Protein AF-N9LXB3-F1 (afdb_monomer_lite)

Sequence (113 aa):
MPLLVMTLVINNVSKHVPWIIRPVAEKITDGVKAGFVRPRMKEHMLYLEQYLGEHDYFAGAFSFADIQMAFPLIAIQKRLDGKYPNIQAFVQRVQQRSAFQRAEQKSLHSQCA

Foldseek 3Di:
DCVVVVVVVVVVVVVPDDPVCVVVVVVVVVVCCVVPVVVVVVVVLVVVLVVLVVALDPVNDDDVRLVVPLVVLVVVVVVPVPPRVSSVVSNVVQCPDPVNVVVVVVVVVVVVD

pLDDT: mean 75.85, std 15.73, range [44.69, 94.5]

Radius of gyration: 19.31 Å; chains: 1; bounding box: 52×38×41 Å

Structure (mmCIF, N/CA/C/O backbone):
data_AF-N9LXB3-F1
#
_entry.id   AF-N9LXB3-F1
#
loop_
_atom_site.group_PDB
_atom_site.id
_atom_site.type_symbol
_atom_site.label_atom_id
_atom_site.label_alt_id
_atom_site.label_comp_id
_atom_site.label_asym_id
_atom_site.label_entity_id
_atom_site.label_seq_id
_atom_site.pdbx_PDB_ins_code
_atom_site.Cartn_x
_atom_site.Cartn_y
_atom_site.Cartn_z
_atom_site.occupancy
_atom_site.B_iso_or_equiv
_atom_site.auth_seq_id
_atom_site.auth_comp_id
_atom_site.auth_asym_id
_atom_site.auth_atom_id
_atom_site.pdbx_PDB_model_num
ATOM 1 N N . MET A 1 1 ? 18.280 -24.097 -6.467 1.00 67.88 1 MET A N 1
ATOM 2 C CA . MET A 1 1 ? 19.075 -23.567 -5.338 1.00 67.88 1 MET A CA 1
ATOM 3 C C . MET A 1 1 ? 20.582 -23.704 -5.608 1.00 67.88 1 MET A C 1
ATOM 5 O O . MET A 1 1 ? 21.195 -24.635 -5.111 1.00 67.88 1 MET A O 1
ATOM 9 N N . PRO A 1 2 ? 21.163 -22.810 -6.432 1.00 62.56 2 PRO A N 1
ATOM 10 C CA . PRO A 1 2 ? 22.525 -22.294 -6.196 1.00 62.56 2 PRO A CA 1
ATOM 11 C C . PRO A 1 2 ? 22.616 -20.751 -6.257 1.00 62.56 2 PRO A C 1
ATOM 13 O O . PRO A 1 2 ? 23.699 -20.182 -6.195 1.00 62.56 2 PRO A O 1
ATOM 16 N N . LEU A 1 3 ? 21.482 -20.046 -6.365 1.00 55.03 3 LEU A N 1
ATOM 17 C CA . LEU A 1 3 ? 21.458 -18.588 -6.556 1.00 55.03 3 LEU A CA 1
ATOM 18 C C . LEU A 1 3 ? 21.827 -17.805 -5.289 1.00 55.03 3 LEU A C 1
ATOM 20 O O . LEU A 1 3 ? 22.531 -16.806 -5.373 1.00 55.03 3 LEU A O 1
ATOM 24 N N . LEU A 1 4 ? 21.413 -18.286 -4.114 1.00 66.81 4 LEU A N 1
ATOM 25 C CA . LEU A 1 4 ? 21.634 -17.589 -2.840 1.00 66.81 4 LEU A CA 1
ATOM 26 C C . LEU A 1 4 ? 23.120 -17.522 -2.445 1.00 66.81 4 LEU A C 1
ATOM 28 O O . LEU A 1 4 ? 23.558 -16.522 -1.881 1.00 66.81 4 LEU A O 1
ATOM 32 N N . VAL A 1 5 ? 23.910 -18.543 -2.797 1.00 64.62 5 VAL A N 1
ATOM 33 C CA . VAL A 1 5 ? 25.364 -18.558 -2.555 1.00 64.62 5 VAL A CA 1
ATOM 34 C C . VAL A 1 5 ? 26.077 -17.583 -3.498 1.00 64.62 5 VAL A C 1
ATOM 36 O O . VAL A 1 5 ? 26.949 -16.836 -3.059 1.00 64.62 5 VAL A O 1
ATOM 39 N N . MET A 1 6 ? 25.647 -17.503 -4.764 1.00 64.25 6 MET A N 1
ATOM 40 C CA . MET A 1 6 ? 26.183 -16.543 -5.737 1.00 64.25 6 MET A CA 1
ATOM 41 C C . MET A 1 6 ? 25.965 -15.094 -5.276 1.00 64.25 6 MET A C 1
ATOM 43 O O . MET A 1 6 ? 26.882 -14.276 -5.327 1.00 64.25 6 MET A O 1
ATOM 47 N N . THR A 1 7 ? 24.769 -14.776 -4.767 1.00 64.00 7 THR A N 1
ATOM 48 C CA . THR A 1 7 ? 24.446 -13.426 -4.280 1.00 64.00 7 THR A CA 1
ATOM 49 C C . THR A 1 7 ? 25.276 -13.038 -3.054 1.00 64.00 7 THR A C 1
ATOM 51 O O . THR A 1 7 ? 25.684 -11.884 -2.928 1.00 64.00 7 THR A O 1
ATOM 54 N N . LEU A 1 8 ? 25.575 -13.990 -2.166 1.00 71.25 8 LEU A N 1
ATOM 55 C CA . LEU A 1 8 ? 26.371 -13.735 -0.964 1.00 71.25 8 LEU A CA 1
ATOM 56 C C . LEU A 1 8 ? 27.843 -13.445 -1.304 1.00 71.25 8 LEU A C 1
ATOM 58 O O . LEU A 1 8 ? 28.426 -12.514 -0.747 1.00 71.25 8 LEU A O 1
ATOM 62 N N . VAL A 1 9 ? 28.414 -14.160 -2.281 1.00 68.38 9 VAL A N 1
ATOM 63 C CA . VAL A 1 9 ? 29.775 -13.901 -2.786 1.00 68.38 9 VAL A CA 1
ATOM 64 C C . VAL A 1 9 ? 29.863 -12.531 -3.472 1.00 68.38 9 VAL A C 1
ATOM 66 O O . VAL A 1 9 ? 30.785 -11.766 -3.194 1.00 68.38 9 VAL A O 1
ATOM 69 N N . ILE A 1 10 ? 28.874 -12.171 -4.298 1.00 65.25 10 ILE A N 1
ATOM 70 C CA . ILE A 1 10 ? 28.836 -10.879 -5.009 1.00 65.25 10 ILE A CA 1
ATOM 71 C C . ILE A 1 10 ? 28.722 -9.700 -4.027 1.00 65.25 10 ILE A C 1
ATOM 73 O O . ILE A 1 10 ? 29.439 -8.707 -4.163 1.00 65.25 10 ILE A O 1
ATOM 77 N N . ASN A 1 11 ? 27.899 -9.829 -2.983 1.00 63.84 11 ASN A N 1
ATOM 78 C CA . ASN A 1 11 ? 27.736 -8.784 -1.968 1.00 63.84 11 ASN A CA 1
ATOM 79 C C . ASN A 1 11 ? 28.989 -8.570 -1.100 1.00 63.84 11 ASN A C 1
ATOM 81 O O . ASN A 1 11 ? 29.187 -7.473 -0.574 1.00 63.84 11 ASN A O 1
ATOM 85 N N . ASN A 1 12 ? 29.849 -9.584 -0.950 1.00 64.62 12 ASN A N 1
ATOM 86 C CA . ASN A 1 12 ? 31.101 -9.452 -0.202 1.00 64.62 12 ASN A CA 1
ATOM 87 C C . ASN A 1 12 ? 32.205 -8.752 -1.021 1.00 64.62 12 ASN A C 1
ATOM 89 O O . ASN A 1 12 ? 33.039 -8.038 -0.463 1.00 64.62 12 ASN A O 1
ATOM 93 N N . VAL A 1 13 ? 32.166 -8.878 -2.351 1.00 56.44 13 VAL A N 1
ATOM 94 C CA . VAL A 1 13 ? 33.077 -8.177 -3.273 1.00 56.44 13 VAL A CA 1
ATOM 95 C C . VAL A 1 13 ? 32.741 -6.680 -3.366 1.00 56.44 13 VAL A C 1
ATOM 97 O O . VAL A 1 13 ? 33.645 -5.845 -3.374 1.00 56.44 13 VAL A O 1
ATOM 100 N N . SER A 1 14 ? 31.458 -6.300 -3.327 1.00 53.12 14 SER A N 1
ATOM 101 C CA . SER A 1 14 ? 31.027 -4.890 -3.377 1.00 53.12 14 SER A CA 1
ATOM 102 C C . SER A 1 14 ? 31.389 -4.048 -2.144 1.00 53.12 14 SER A C 1
ATOM 104 O O . SER A 1 14 ? 31.221 -2.832 -2.171 1.00 53.12 14 SER A O 1
ATOM 106 N N . LYS A 1 15 ? 31.919 -4.642 -1.070 1.00 55.31 15 LYS A N 1
ATOM 107 C CA . LYS A 1 15 ? 32.489 -3.874 0.051 1.00 55.31 15 LYS A CA 1
ATOM 108 C C . LYS A 1 15 ? 33.897 -3.329 -0.238 1.00 55.31 15 LYS A C 1
ATOM 110 O O . LYS A 1 15 ? 34.368 -2.489 0.519 1.00 55.31 15 LYS A O 1
ATOM 115 N N . HIS A 1 16 ? 34.537 -3.757 -1.332 1.00 54.22 16 HIS A N 1
ATOM 116 C CA . HIS A 1 16 ? 35.906 -3.373 -1.709 1.00 54.22 16 HIS A CA 1
ATOM 117 C C . HIS A 1 16 ? 35.993 -2.512 -2.981 1.00 54.22 16 HIS A C 1
ATOM 119 O O . HIS A 1 16 ? 37.082 -2.318 -3.518 1.00 54.22 16 HIS A O 1
ATOM 125 N N . VAL A 1 17 ? 34.874 -1.988 -3.495 1.00 51.47 17 VAL A N 1
ATOM 126 C CA . VAL A 1 17 ? 34.903 -1.174 -4.719 1.00 51.47 17 VAL A CA 1
ATOM 127 C C . VAL A 1 17 ? 35.278 0.295 -4.434 1.00 51.47 17 VAL A C 1
ATOM 129 O O . VAL A 1 17 ? 34.627 0.935 -3.605 1.00 51.47 17 VAL A O 1
ATOM 132 N N . PRO A 1 18 ? 36.304 0.856 -5.111 1.00 59.09 18 PRO A N 1
ATOM 133 C CA . PRO A 1 18 ? 36.767 2.231 -4.897 1.00 59.09 18 PRO A CA 1
ATOM 134 C C . PRO A 1 18 ? 35.703 3.285 -5.243 1.00 59.09 18 PRO A C 1
ATOM 136 O O . PRO A 1 18 ? 34.884 3.070 -6.137 1.00 59.09 18 PRO A O 1
ATOM 139 N N . TRP A 1 19 ? 35.775 4.471 -4.614 1.00 61.03 19 TRP A N 1
ATOM 140 C CA . TRP A 1 19 ? 34.921 5.652 -4.887 1.00 61.03 19 TRP A CA 1
ATOM 141 C C . TRP A 1 19 ? 34.675 5.866 -6.391 1.00 61.03 19 TRP A C 1
ATOM 143 O O . TRP A 1 19 ? 33.545 6.118 -6.799 1.00 61.03 19 TRP A O 1
ATOM 153 N N . ILE A 1 20 ? 35.694 5.684 -7.227 1.00 63.56 20 ILE A N 1
ATOM 154 C CA . ILE A 1 20 ? 35.699 6.003 -8.663 1.00 63.56 20 ILE A CA 1
ATOM 155 C C . ILE A 1 20 ? 34.546 5.350 -9.460 1.00 63.56 20 ILE A C 1
ATOM 157 O O . ILE A 1 20 ? 34.038 5.965 -10.394 1.00 63.56 20 ILE A O 1
ATOM 161 N N . ILE A 1 21 ? 34.074 4.152 -9.087 1.00 62.38 21 ILE A N 1
ATOM 162 C CA . ILE A 1 21 ? 32.992 3.434 -9.804 1.00 62.38 21 ILE A CA 1
ATOM 163 C C . ILE A 1 21 ? 31.597 3.594 -9.182 1.00 62.38 21 ILE A C 1
ATOM 165 O O . ILE A 1 21 ? 30.601 3.168 -9.773 1.00 62.38 21 ILE A O 1
ATOM 169 N N . ARG A 1 22 ? 31.497 4.277 -8.036 1.00 56.69 22 ARG A N 1
ATOM 170 C CA . ARG A 1 22 ? 30.234 4.633 -7.369 1.00 56.69 22 ARG A CA 1
ATOM 171 C C . ARG A 1 22 ? 29.215 5.335 -8.291 1.00 56.69 22 ARG A C 1
ATOM 173 O O . ARG A 1 22 ? 28.076 4.872 -8.318 1.00 56.69 22 ARG A O 1
ATOM 180 N N . PRO A 1 23 ? 29.579 6.33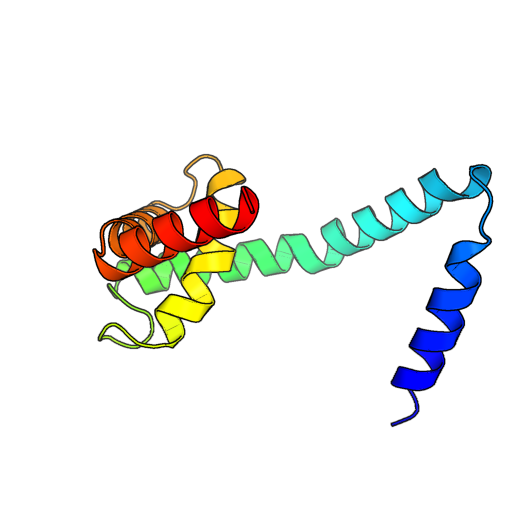6 -9.126 1.00 60.19 23 PRO A N 1
ATOM 181 C CA . PRO A 1 23 ? 28.604 7.007 -9.996 1.00 60.19 23 PRO A CA 1
ATOM 182 C C . PRO A 1 23 ? 28.088 6.116 -11.142 1.00 60.19 23 PRO A C 1
ATOM 184 O O . PRO A 1 23 ? 26.987 6.324 -11.652 1.00 60.19 23 PRO A O 1
ATOM 187 N N . VAL A 1 24 ? 28.855 5.098 -11.552 1.00 59.47 24 VAL A N 1
ATOM 188 C CA . VAL A 1 24 ? 28.428 4.125 -12.573 1.00 59.47 24 VAL A CA 1
ATOM 189 C C . VAL A 1 24 ? 27.449 3.117 -11.969 1.00 59.47 24 VAL A C 1
ATOM 191 O O . VAL A 1 24 ? 26.416 2.827 -12.571 1.00 59.47 24 VAL A O 1
ATOM 194 N N . ALA A 1 25 ? 27.722 2.640 -10.751 1.00 56.62 25 ALA A N 1
ATOM 195 C CA . ALA A 1 25 ? 26.807 1.779 -10.006 1.00 56.62 25 ALA A CA 1
ATOM 196 C C . ALA A 1 25 ? 25.472 2.485 -9.696 1.00 56.62 25 ALA A C 1
ATOM 198 O O . ALA A 1 25 ? 24.408 1.881 -9.843 1.00 56.62 25 ALA A O 1
ATOM 199 N N . GLU A 1 26 ? 25.507 3.774 -9.344 1.00 57.66 26 GLU A N 1
ATOM 200 C CA . GLU A 1 26 ? 24.308 4.604 -9.162 1.00 57.66 26 GLU A CA 1
ATOM 201 C C . GLU A 1 26 ? 23.508 4.737 -10.466 1.00 57.66 26 GLU A C 1
ATOM 203 O O . GLU A 1 26 ? 22.312 4.450 -10.470 1.00 57.66 26 GLU A O 1
ATOM 208 N N . LYS A 1 27 ? 24.162 5.023 -11.603 1.00 57.72 27 LYS A N 1
ATOM 209 C CA . LYS A 1 27 ? 23.502 5.079 -12.922 1.00 57.72 27 LYS A CA 1
ATOM 210 C C . LYS A 1 27 ? 22.862 3.759 -13.352 1.00 57.72 27 LYS A C 1
ATOM 212 O O . LYS A 1 27 ? 21.769 3.775 -13.913 1.00 57.72 27 LYS A O 1
ATOM 217 N N . ILE A 1 28 ? 23.507 2.619 -13.101 1.00 58.41 28 ILE A N 1
ATOM 218 C CA . ILE A 1 28 ? 22.935 1.296 -13.408 1.00 58.41 28 ILE A CA 1
ATOM 219 C C . ILE A 1 28 ? 21.728 1.022 -12.502 1.00 58.41 28 ILE A C 1
ATOM 221 O O . ILE A 1 28 ? 20.682 0.578 -12.973 1.00 58.41 28 ILE A O 1
ATOM 225 N N . THR A 1 29 ? 21.839 1.349 -11.214 1.00 53.34 29 THR A N 1
ATOM 226 C CA . THR A 1 29 ? 20.748 1.198 -10.242 1.00 53.34 29 THR A CA 1
ATOM 227 C C . THR A 1 29 ? 19.552 2.083 -10.605 1.00 53.34 29 THR A C 1
ATOM 229 O O . THR A 1 29 ? 18.403 1.643 -10.521 1.00 53.34 29 THR A O 1
ATOM 232 N N . ASP A 1 30 ? 19.801 3.307 -11.063 1.00 55.84 30 ASP A N 1
ATOM 233 C CA . ASP A 1 30 ? 18.766 4.223 -11.533 1.00 55.84 30 ASP A CA 1
ATOM 234 C C . ASP A 1 30 ? 18.180 3.796 -12.881 1.00 55.84 30 ASP A C 1
ATOM 236 O O . ASP A 1 30 ? 16.970 3.907 -13.069 1.00 55.84 30 ASP A O 1
ATOM 240 N N . GLY A 1 31 ? 18.982 3.209 -13.773 1.00 53.09 31 GLY A N 1
ATOM 241 C CA . GLY A 1 31 ? 18.526 2.602 -15.024 1.00 53.09 31 GLY A CA 1
ATOM 242 C C . GLY A 1 31 ? 17.606 1.398 -14.803 1.00 53.09 31 GLY A C 1
ATOM 243 O O . GLY A 1 31 ? 16.557 1.303 -15.435 1.00 53.09 31 GLY A O 1
ATOM 244 N N . VAL A 1 32 ? 17.920 0.520 -13.844 1.00 54.28 32 VAL A N 1
ATOM 245 C CA . VAL A 1 32 ? 17.054 -0.614 -13.467 1.00 54.28 32 VAL A CA 1
ATOM 246 C C . VAL A 1 32 ? 15.768 -0.127 -12.791 1.00 54.28 32 VAL A C 1
ATOM 248 O O . VAL A 1 32 ? 14.673 -0.590 -13.124 1.00 54.28 32 VAL A O 1
ATOM 251 N N . LYS A 1 33 ? 15.860 0.863 -11.891 1.00 47.84 33 LYS A N 1
ATOM 252 C CA . LYS A 1 33 ? 14.676 1.502 -11.293 1.00 47.84 33 LYS A CA 1
ATOM 253 C C . LYS A 1 33 ? 13.800 2.172 -12.357 1.00 47.84 33 LYS A C 1
ATOM 255 O O . LYS A 1 33 ? 12.580 2.049 -12.294 1.00 47.84 33 LYS A O 1
ATOM 260 N N . ALA A 1 34 ? 14.389 2.866 -13.328 1.00 50.59 34 ALA A N 1
ATOM 261 C CA . ALA A 1 34 ? 13.664 3.590 -14.368 1.00 50.59 34 ALA A CA 1
ATOM 262 C C . ALA A 1 34 ? 13.064 2.673 -15.444 1.00 50.59 34 ALA A C 1
ATOM 264 O O . ALA A 1 34 ? 11.939 2.918 -15.870 1.00 50.59 34 ALA A O 1
ATOM 265 N N . GLY A 1 35 ? 13.776 1.617 -15.842 1.00 47.12 35 GLY A N 1
ATOM 266 C CA . GLY A 1 35 ? 13.360 0.709 -16.912 1.00 47.12 35 GLY A CA 1
ATOM 267 C C . GLY A 1 35 ? 12.396 -0.395 -16.475 1.00 47.12 35 GLY A C 1
ATOM 268 O O . GLY A 1 35 ? 11.547 -0.797 -17.262 1.00 47.12 35 GLY A O 1
ATOM 269 N N . PHE A 1 36 ? 12.480 -0.868 -15.225 1.00 51.62 36 PHE A N 1
ATOM 270 C CA . PHE A 1 36 ? 11.680 -2.016 -14.767 1.00 51.62 36 PHE A CA 1
ATOM 271 C C . PHE A 1 36 ? 10.742 -1.700 -13.605 1.00 51.62 36 PHE A C 1
ATOM 273 O O . PHE A 1 36 ? 9.630 -2.222 -13.558 1.00 51.62 36 PHE A O 1
ATOM 280 N N . VAL A 1 37 ? 11.166 -0.851 -12.667 1.00 58.44 37 VAL A N 1
ATOM 281 C CA . VAL A 1 37 ? 10.404 -0.617 -11.430 1.00 58.44 37 VAL A CA 1
ATOM 282 C C . VAL A 1 37 ? 9.357 0.478 -11.625 1.00 58.44 37 VAL A C 1
ATOM 284 O O . VAL A 1 37 ? 8.203 0.290 -11.258 1.00 58.44 37 VAL A O 1
ATOM 287 N N . ARG A 1 38 ? 9.720 1.610 -12.238 1.00 61.00 38 ARG A N 1
ATOM 288 C CA . ARG A 1 38 ? 8.811 2.754 -12.434 1.00 61.00 38 ARG A CA 1
ATOM 289 C C . ARG A 1 38 ? 7.615 2.482 -13.365 1.00 61.00 38 ARG A C 1
ATOM 291 O O . ARG A 1 38 ? 6.523 2.910 -12.992 1.00 61.00 38 ARG A O 1
ATOM 298 N N . PRO A 1 39 ? 7.752 1.795 -14.520 1.00 62.91 39 PRO A N 1
ATOM 299 C CA . PRO A 1 39 ? 6.618 1.570 -15.422 1.00 62.91 39 PRO A CA 1
ATOM 300 C C . PRO A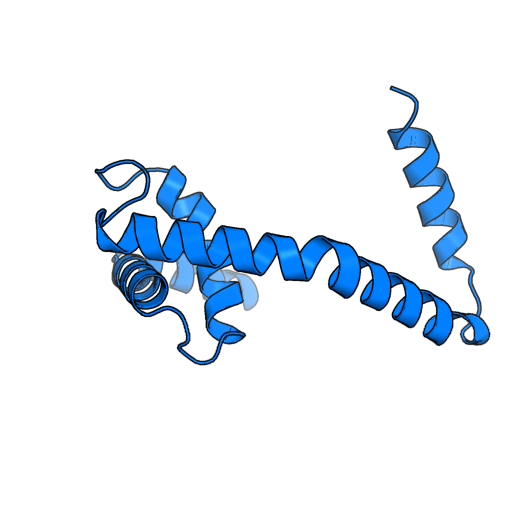 1 39 ? 5.579 0.642 -14.786 1.00 62.91 39 PRO A C 1
ATOM 302 O O . PRO A 1 39 ? 4.406 0.992 -14.700 1.00 62.91 39 PRO A O 1
ATOM 305 N N . ARG A 1 40 ? 6.042 -0.477 -14.212 1.00 68.12 40 ARG A N 1
ATOM 306 C CA . ARG A 1 40 ? 5.193 -1.446 -13.502 1.00 68.12 40 ARG A CA 1
ATOM 307 C C . ARG A 1 40 ? 4.549 -0.843 -12.259 1.00 68.12 40 ARG A C 1
ATOM 309 O O . ARG A 1 40 ? 3.391 -1.111 -11.970 1.00 68.12 40 ARG A O 1
ATOM 316 N N . MET A 1 41 ? 5.265 0.028 -11.545 1.00 75.38 41 MET A N 1
ATOM 317 C CA . MET A 1 41 ? 4.694 0.752 -10.410 1.00 75.38 41 MET A CA 1
ATOM 318 C C . MET A 1 41 ? 3.508 1.621 -10.833 1.00 75.38 41 MET A C 1
ATOM 320 O O . MET A 1 41 ? 2.506 1.642 -10.132 1.00 75.38 41 MET A O 1
ATOM 324 N N . LYS A 1 42 ? 3.587 2.317 -11.975 1.00 79.44 42 LYS A N 1
ATOM 325 C CA . LYS A 1 42 ? 2.474 3.144 -12.464 1.00 79.44 42 LYS A CA 1
ATOM 326 C C . LYS A 1 42 ? 1.238 2.299 -12.782 1.00 79.44 42 LYS A C 1
ATOM 328 O O . LYS A 1 42 ? 0.141 2.687 -12.398 1.00 79.44 42 LYS A O 1
ATOM 333 N N . GLU A 1 43 ? 1.418 1.153 -13.434 1.00 84.56 43 GLU A N 1
ATOM 334 C CA . GLU A 1 43 ? 0.327 0.211 -13.724 1.00 84.56 43 GLU A CA 1
ATOM 335 C C . GLU A 1 43 ? -0.309 -0.328 -12.439 1.00 84.56 43 GLU A C 1
ATOM 337 O O . GLU A 1 43 ? -1.527 -0.281 -12.287 1.00 84.56 43 GLU A O 1
ATOM 342 N N . HIS A 1 44 ? 0.508 -0.758 -11.472 1.00 86.88 44 HIS A N 1
ATOM 343 C CA . HIS A 1 44 ? 0.008 -1.225 -10.181 1.00 86.88 44 HIS A CA 1
ATOM 344 C C . HIS A 1 44 ? -0.711 -0.122 -9.399 1.00 86.88 44 HIS A C 1
ATOM 346 O O . HIS A 1 44 ? -1.755 -0.386 -8.816 1.00 86.88 44 HIS A O 1
ATOM 352 N N . MET A 1 45 ? -0.198 1.111 -9.397 1.00 86.88 45 MET A N 1
ATOM 353 C CA . MET A 1 45 ? -0.873 2.231 -8.735 1.00 86.88 45 MET A CA 1
ATOM 354 C C . MET A 1 45 ? -2.214 2.550 -9.394 1.00 86.88 45 MET A C 1
ATOM 356 O O . MET A 1 45 ? -3.184 2.774 -8.683 1.00 86.88 45 MET A O 1
ATOM 360 N N . LEU A 1 46 ? -2.296 2.518 -10.728 1.00 89.31 46 LEU A N 1
ATOM 361 C CA . LEU A 1 46 ? -3.557 2.733 -11.435 1.00 89.31 46 LEU A CA 1
ATOM 362 C C . LEU A 1 46 ? -4.578 1.633 -11.117 1.00 89.31 46 LEU A C 1
ATOM 364 O O . LEU A 1 46 ? -5.731 1.941 -10.838 1.00 89.31 46 LEU A O 1
ATOM 368 N N . TYR A 1 47 ? -4.145 0.371 -11.108 1.00 91.75 47 TYR A N 1
ATOM 369 C CA . TYR A 1 47 ? -5.002 -0.750 -10.727 1.00 91.75 47 TYR A CA 1
ATOM 370 C C . TYR A 1 47 ? -5.520 -0.606 -9.291 1.00 91.75 47 TYR A C 1
ATOM 372 O O . TYR A 1 47 ? -6.713 -0.754 -9.044 1.00 91.75 47 TYR A O 1
ATOM 380 N N . LEU A 1 48 ? -4.636 -0.286 -8.341 1.00 91.75 48 LEU A N 1
ATOM 381 C CA . LEU A 1 48 ? -5.019 -0.106 -6.940 1.00 91.75 48 LEU A CA 1
ATOM 382 C C . LEU A 1 48 ? -5.955 1.091 -6.758 1.00 91.75 48 LEU A C 1
ATOM 384 O O . LEU A 1 48 ? -6.892 1.004 -5.976 1.00 91.75 48 LEU A O 1
ATOM 388 N N . GLU A 1 49 ? -5.732 2.180 -7.489 1.00 92.38 49 GLU A N 1
ATOM 389 C CA . GLU A 1 49 ? -6.602 3.356 -7.473 1.00 92.38 49 GLU A CA 1
ATOM 390 C C . GLU A 1 49 ? -8.007 3.041 -7.996 1.00 92.38 49 GLU A C 1
ATOM 392 O O . GLU A 1 49 ? -8.991 3.481 -7.404 1.00 92.38 49 GLU A O 1
ATOM 397 N N . GLN A 1 50 ? -8.109 2.263 -9.078 1.00 93.81 50 GLN A N 1
ATOM 398 C CA . GLN A 1 50 ? -9.390 1.794 -9.609 1.00 93.81 50 GLN A CA 1
ATOM 399 C C . GLN A 1 50 ? -10.083 0.855 -8.617 1.00 93.81 50 GLN A C 1
ATOM 401 O O . GLN A 1 50 ? -11.244 1.065 -8.283 1.00 93.81 50 GLN A O 1
ATOM 406 N N . TYR A 1 51 ? -9.351 -0.124 -8.080 1.00 94.44 51 TYR A N 1
ATOM 407 C CA . TYR A 1 51 ? -9.884 -1.083 -7.115 1.00 94.44 51 TYR A CA 1
ATOM 408 C C . TYR A 1 51 ? -10.411 -0.399 -5.845 1.00 94.44 51 TYR A C 1
ATOM 410 O O . TYR A 1 51 ? -11.519 -0.691 -5.399 1.00 94.44 51 TYR A O 1
ATOM 418 N N . LEU A 1 52 ? -9.644 0.546 -5.290 1.00 93.25 52 LEU A N 1
ATOM 419 C CA . LEU A 1 52 ? -10.029 1.328 -4.110 1.00 93.25 52 LEU A CA 1
ATOM 420 C C . LEU A 1 52 ? -11.109 2.381 -4.402 1.00 93.25 52 LEU A C 1
ATOM 422 O O . LEU A 1 52 ? -11.650 2.967 -3.468 1.00 93.25 52 LEU A O 1
ATOM 426 N N . GLY A 1 53 ? -11.422 2.635 -5.675 1.00 93.12 53 GLY A N 1
ATOM 427 C CA . GLY A 1 53 ? -12.588 3.426 -6.068 1.00 93.12 53 GLY A CA 1
ATOM 428 C C . GLY A 1 53 ? -13.904 2.664 -5.908 1.00 93.12 53 GLY A C 1
ATOM 429 O O . GLY A 1 53 ? -14.947 3.283 -5.717 1.00 93.12 53 GLY A O 1
ATOM 430 N N . GLU A 1 54 ? -13.853 1.332 -5.950 1.00 94.50 54 GLU A N 1
ATOM 431 C CA . GLU A 1 54 ? -15.019 0.454 -5.793 1.00 94.50 54 GLU A CA 1
ATOM 432 C C . GLU A 1 54 ? -15.073 -0.217 -4.411 1.00 94.50 54 GLU A C 1
ATOM 434 O O . GLU A 1 54 ? -16.151 -0.578 -3.940 1.00 94.50 54 GLU A O 1
ATOM 439 N N . HIS A 1 55 ? -13.923 -0.378 -3.747 1.00 93.38 55 HIS A N 1
ATOM 440 C CA . HIS A 1 55 ? -13.794 -1.120 -2.493 1.00 93.38 55 HIS A CA 1
ATOM 441 C C . HIS A 1 55 ? -13.117 -0.289 -1.404 1.00 93.38 55 HIS A C 1
ATOM 443 O O . HIS A 1 55 ? -12.043 0.276 -1.597 1.00 93.38 55 HIS A O 1
ATOM 449 N N . ASP A 1 56 ? -13.680 -0.312 -0.197 1.00 91.19 56 ASP A N 1
ATOM 450 C CA . ASP A 1 56 ? -13.081 0.377 0.949 1.00 91.19 56 ASP A CA 1
ATOM 451 C C . ASP A 1 56 ? -11.839 -0.331 1.525 1.00 91.19 56 ASP A C 1
ATOM 453 O O . ASP A 1 56 ? -10.997 0.320 2.158 1.00 91.19 56 ASP A O 1
ATOM 457 N N . TYR A 1 57 ? -11.729 -1.648 1.321 1.00 92.56 57 TYR A N 1
ATOM 458 C CA . TYR A 1 57 ? -10.655 -2.510 1.824 1.00 92.56 57 TYR A CA 1
ATOM 459 C C . TYR A 1 57 ? -10.299 -3.605 0.814 1.00 92.56 57 TYR A C 1
ATOM 461 O O . TYR A 1 57 ? -11.121 -4.012 -0.008 1.00 92.56 57 TYR A O 1
ATOM 469 N N . PHE A 1 58 ? -9.084 -4.145 0.915 1.00 91.31 58 PHE A N 1
ATOM 470 C CA . PHE A 1 58 ? -8.557 -5.107 -0.058 1.00 91.31 58 PHE A CA 1
ATOM 471 C C . PHE A 1 58 ? -9.288 -6.453 -0.084 1.00 91.31 58 PHE A C 1
ATOM 473 O O . PHE A 1 58 ? -9.321 -7.095 -1.128 1.00 91.31 58 PHE A O 1
ATOM 480 N N . ALA A 1 59 ? -9.907 -6.862 1.024 1.00 91.50 59 ALA A N 1
ATOM 481 C CA . ALA A 1 59 ? -10.659 -8.116 1.137 1.00 91.50 59 ALA A CA 1
ATOM 482 C C . ALA A 1 59 ? -12.154 -7.888 1.441 1.00 91.50 59 ALA A C 1
ATOM 484 O O . ALA A 1 59 ? -12.805 -8.730 2.061 1.00 91.50 59 ALA A O 1
ATOM 485 N N . GLY A 1 60 ? -12.695 -6.723 1.063 1.00 88.06 60 GLY A N 1
ATOM 486 C C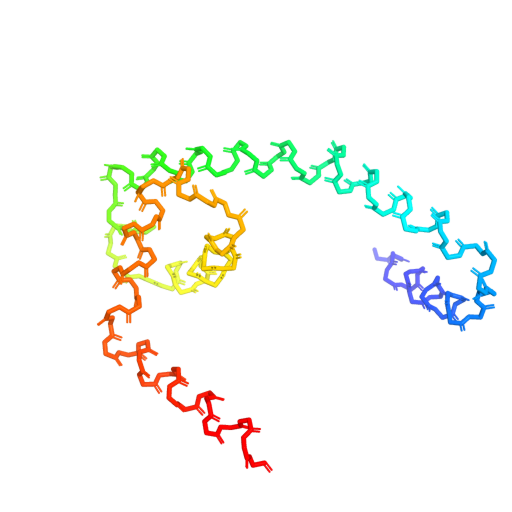A . GLY A 1 60 ? -14.061 -6.299 1.386 1.00 88.06 60 GLY A CA 1
ATOM 487 C C . GLY A 1 60 ? -14.186 -5.788 2.823 1.00 88.06 60 GLY A C 1
ATOM 488 O O . GLY A 1 60 ? -14.410 -4.600 3.039 1.00 88.06 60 GLY A O 1
ATOM 489 N N . ALA A 1 61 ? -13.982 -6.657 3.813 1.00 90.75 61 ALA A N 1
ATOM 490 C CA . ALA A 1 61 ? -13.808 -6.245 5.205 1.00 90.75 61 ALA A CA 1
ATOM 491 C C . ALA A 1 61 ? -12.325 -5.992 5.516 1.00 90.75 61 ALA A C 1
ATOM 493 O O . ALA A 1 61 ? -11.439 -6.579 4.890 1.00 90.75 61 ALA A O 1
ATOM 494 N N . PHE A 1 62 ? -12.047 -5.151 6.518 1.00 91.12 62 PHE A N 1
ATOM 495 C CA . PHE A 1 62 ? -10.668 -4.918 6.941 1.00 91.12 62 PHE A CA 1
ATOM 496 C C . PHE A 1 62 ? -10.001 -6.217 7.390 1.00 91.12 62 PHE A C 1
ATOM 498 O O . PHE A 1 62 ? -10.504 -6.927 8.263 1.00 91.12 62 PHE A O 1
ATOM 505 N N . SER A 1 63 ? -8.826 -6.473 6.835 1.00 93.06 63 SER A N 1
ATOM 506 C CA . SER A 1 63 ? -8.113 -7.728 6.985 1.00 93.06 63 SER A CA 1
ATOM 507 C C . SER A 1 63 ? -6.605 -7.506 7.098 1.00 93.06 63 SER A C 1
ATOM 509 O O . SER A 1 63 ? -6.088 -6.389 7.048 1.00 93.06 63 SER A O 1
ATOM 511 N N . PHE A 1 64 ? -5.869 -8.608 7.222 1.00 91.25 64 PHE A N 1
ATOM 512 C CA . PHE A 1 64 ? -4.412 -8.580 7.191 1.00 91.25 64 PHE A CA 1
ATOM 513 C C . PHE A 1 64 ? -3.850 -8.021 5.871 1.00 91.25 64 PHE A C 1
ATOM 515 O O . PHE A 1 64 ? -2.775 -7.420 5.883 1.00 91.25 64 PHE A O 1
ATOM 522 N N . ALA A 1 65 ? -4.587 -8.141 4.758 1.00 92.38 65 ALA A N 1
ATOM 523 C CA . ALA A 1 65 ? -4.183 -7.575 3.472 1.00 92.38 65 ALA A CA 1
ATOM 524 C C . ALA A 1 65 ? -4.020 -6.048 3.555 1.00 92.38 65 ALA A C 1
ATOM 526 O O . ALA A 1 65 ? -3.035 -5.499 3.067 1.00 92.38 65 ALA A O 1
ATOM 527 N N . ASP A 1 66 ? -4.926 -5.364 4.257 1.00 92.44 66 ASP A N 1
ATOM 528 C CA . ASP A 1 66 ? -4.869 -3.913 4.443 1.00 92.44 66 ASP A CA 1
ATOM 529 C C . ASP A 1 66 ? -3.668 -3.492 5.294 1.00 92.44 66 ASP A C 1
ATOM 531 O O . ASP A 1 66 ? -3.062 -2.456 5.037 1.00 92.44 66 ASP A O 1
ATOM 535 N N . ILE A 1 67 ? -3.275 -4.313 6.273 1.00 90.19 67 ILE A N 1
ATOM 536 C CA . ILE A 1 67 ? -2.088 -4.062 7.100 1.00 90.19 67 ILE A CA 1
ATOM 537 C C . ILE A 1 67 ? -0.815 -4.184 6.253 1.00 90.19 67 ILE A C 1
ATOM 539 O O . ILE A 1 67 ? 0.049 -3.309 6.322 1.00 90.19 67 ILE A O 1
ATOM 543 N N . GLN A 1 68 ? -0.706 -5.235 5.431 1.00 88.69 68 GLN A N 1
ATOM 544 C CA . GLN A 1 68 ? 0.434 -5.415 4.527 1.00 88.69 68 GLN A CA 1
ATOM 545 C C . GLN A 1 68 ? 0.531 -4.286 3.493 1.00 88.69 68 GLN A C 1
ATOM 547 O O . GLN A 1 68 ? 1.626 -3.791 3.227 1.00 88.69 68 GLN A O 1
ATOM 552 N N . MET A 1 69 ? -0.606 -3.857 2.940 1.00 89.12 69 MET A N 1
ATOM 553 C CA . MET A 1 69 ? -0.663 -2.833 1.894 1.00 89.12 69 MET A CA 1
ATOM 554 C C . MET A 1 69 ? -0.557 -1.400 2.425 1.00 89.12 69 MET A C 1
ATOM 556 O O . MET A 1 69 ? -0.087 -0.520 1.705 1.00 89.12 69 MET A O 1
ATOM 560 N N . ALA A 1 70 ? -0.924 -1.138 3.682 1.00 88.50 70 ALA A N 1
ATOM 561 C CA . ALA A 1 70 ? -0.856 0.202 4.263 1.00 88.50 70 ALA A CA 1
ATOM 562 C C . ALA A 1 70 ? 0.562 0.782 4.234 1.00 88.50 70 ALA A C 1
ATOM 564 O O . ALA A 1 70 ? 0.750 1.937 3.860 1.00 88.50 70 ALA A O 1
ATOM 565 N N . PHE A 1 71 ? 1.574 -0.013 4.582 1.00 83.81 71 PHE A N 1
ATOM 566 C CA . PHE A 1 71 ? 2.952 0.470 4.665 1.00 83.81 71 PHE A CA 1
ATOM 567 C C . PHE A 1 71 ? 3.527 0.961 3.321 1.00 83.81 71 PHE A C 1
ATOM 569 O O . PHE A 1 71 ? 3.979 2.112 3.261 1.00 83.81 71 PHE A O 1
ATOM 576 N N . PRO A 1 72 ? 3.501 0.171 2.225 1.00 85.75 72 PRO A N 1
ATOM 577 C CA . PRO A 1 72 ? 3.968 0.655 0.932 1.00 85.75 72 PRO A CA 1
ATOM 578 C C . PRO A 1 72 ? 3.134 1.837 0.427 1.00 85.75 72 PRO A C 1
ATOM 580 O O . PRO A 1 72 ? 3.716 2.786 -0.096 1.00 85.75 72 PRO A O 1
ATOM 583 N N . LEU A 1 73 ? 1.812 1.845 0.633 1.00 87.50 73 LEU A N 1
ATOM 584 C CA . LEU A 1 73 ? 0.954 2.948 0.185 1.00 87.50 73 LEU A CA 1
ATOM 585 C C . LEU A 1 73 ? 1.217 4.255 0.945 1.00 87.50 73 LEU A C 1
ATOM 587 O O . LEU A 1 73 ? 1.288 5.308 0.315 1.00 87.50 73 LEU A O 1
ATOM 591 N N . ILE A 1 74 ? 1.471 4.206 2.257 1.00 85.69 74 ILE A N 1
ATOM 592 C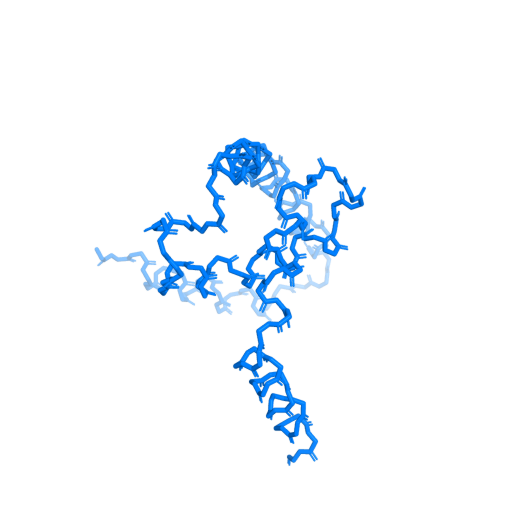 CA . ILE A 1 74 ? 1.902 5.376 3.043 1.00 85.69 74 ILE A CA 1
ATOM 593 C C . ILE A 1 74 ? 3.244 5.912 2.524 1.00 85.69 74 ILE A C 1
ATOM 595 O O . ILE A 1 74 ? 3.413 7.119 2.338 1.00 85.69 74 ILE A O 1
ATOM 599 N N . ALA A 1 75 ? 4.217 5.030 2.275 1.00 82.56 75 ALA A N 1
ATOM 600 C CA . ALA A 1 75 ? 5.538 5.431 1.788 1.00 82.56 75 ALA A CA 1
ATOM 601 C C . ALA A 1 75 ? 5.478 6.056 0.385 1.00 82.56 75 ALA A C 1
ATOM 603 O O . ALA A 1 75 ? 6.221 6.990 0.078 1.00 82.56 75 ALA A O 1
ATOM 604 N N . ILE A 1 76 ? 4.590 5.535 -0.459 1.00 78.75 76 ILE A N 1
ATOM 605 C CA . ILE A 1 76 ? 4.361 6.006 -1.820 1.00 78.75 76 ILE A CA 1
ATOM 606 C C . ILE A 1 76 ? 3.585 7.330 -1.828 1.00 78.75 76 ILE A C 1
ATOM 608 O O . ILE A 1 76 ? 3.947 8.227 -2.587 1.00 78.75 76 ILE A O 1
ATOM 612 N N . GLN A 1 77 ? 2.585 7.505 -0.958 1.00 76.12 77 GLN A N 1
ATOM 613 C CA . GLN A 1 77 ? 1.817 8.749 -0.845 1.00 76.12 77 GLN A CA 1
ATOM 614 C C . GLN A 1 77 ? 2.725 9.956 -0.580 1.00 76.12 77 GLN A C 1
ATOM 616 O O . GLN A 1 77 ? 2.561 10.994 -1.218 1.00 76.12 77 GLN A O 1
ATOM 621 N N . LYS A 1 78 ? 3.750 9.796 0.270 1.00 71.50 78 LYS A N 1
ATOM 622 C CA . LYS A 1 78 ? 4.766 10.835 0.531 1.00 71.50 78 LYS A CA 1
ATOM 623 C C . LYS A 1 78 ? 5.565 11.259 -0.711 1.00 71.50 78 LYS A C 1
ATOM 625 O O . LYS A 1 78 ? 6.276 12.253 -0.652 1.00 71.50 78 LYS A O 1
ATOM 630 N N . ARG A 1 79 ? 5.509 10.489 -1.804 1.00 69.75 79 ARG A N 1
ATOM 631 C CA . ARG A 1 79 ? 6.290 10.690 -3.036 1.00 69.75 79 ARG A CA 1
ATOM 632 C C . ARG A 1 79 ? 5.443 11.058 -4.259 1.00 69.75 79 ARG A C 1
ATOM 634 O O . ARG A 1 79 ? 6.029 11.324 -5.304 1.00 69.75 79 ARG A O 1
ATOM 641 N N . LEU A 1 80 ? 4.110 10.985 -4.184 1.00 66.44 80 LEU A N 1
ATOM 642 C CA . LEU A 1 80 ? 3.228 11.030 -5.363 1.00 66.44 80 LEU A CA 1
ATOM 643 C C . LEU A 1 80 ? 2.340 12.280 -5.489 1.00 66.44 80 LEU A C 1
ATOM 645 O O . LEU A 1 80 ? 1.476 12.285 -6.363 1.00 66.44 80 LEU A O 1
ATOM 649 N N . ASP A 1 81 ? 2.561 13.330 -4.691 1.00 64.12 81 ASP A N 1
ATOM 650 C CA . ASP A 1 81 ? 1.929 14.660 -4.829 1.00 64.12 81 ASP A CA 1
ATOM 651 C C . ASP A 1 81 ? 0.436 14.623 -5.227 1.00 64.12 81 ASP A C 1
ATOM 653 O O . ASP A 1 81 ? 0.006 15.270 -6.179 1.00 64.12 81 ASP A O 1
ATOM 657 N N . GLY A 1 82 ? -0.366 13.808 -4.532 1.00 64.44 82 GLY A N 1
ATOM 658 C CA . GLY A 1 82 ? -1.830 13.821 -4.669 1.00 64.44 82 GLY A CA 1
ATOM 659 C C . GLY A 1 82 ? -2.411 13.221 -5.958 1.00 64.44 82 GLY A C 1
ATOM 660 O O . GLY A 1 82 ? -3.589 13.419 -6.228 1.00 64.44 82 GLY A O 1
ATOM 661 N N . LYS A 1 83 ? -1.643 12.462 -6.752 1.00 79.44 83 LYS A N 1
ATOM 662 C CA . LYS A 1 83 ? -2.133 11.879 -8.024 1.00 79.44 83 LYS A CA 1
ATOM 663 C C . LYS A 1 83 ? -3.176 10.753 -7.899 1.00 79.44 83 LYS A C 1
ATOM 665 O O . LYS A 1 83 ? -3.673 10.303 -8.926 1.00 79.44 83 LYS A O 1
ATOM 670 N N . TYR A 1 84 ? -3.479 10.290 -6.687 1.00 87.38 84 TYR A N 1
ATOM 671 C CA . TYR A 1 84 ? -4.281 9.086 -6.433 1.00 87.38 84 TYR A CA 1
ATOM 672 C C . TYR A 1 84 ? -5.223 9.299 -5.228 1.00 87.38 84 TYR A C 1
ATOM 674 O O . TYR A 1 84 ? -4.831 9.006 -4.089 1.00 87.38 84 TYR A O 1
ATOM 682 N N . PRO A 1 85 ? -6.412 9.902 -5.438 1.00 90.69 85 PRO A N 1
ATOM 683 C CA . PRO A 1 85 ? -7.350 10.236 -4.365 1.00 90.69 85 PRO A CA 1
ATOM 684 C C . PRO A 1 85 ? -7.899 9.023 -3.597 1.00 90.69 85 PRO A C 1
ATOM 686 O O . PRO A 1 85 ? -8.033 9.109 -2.376 1.00 90.69 85 PRO A O 1
ATOM 689 N N . ASN A 1 86 ? -8.167 7.887 -4.244 1.00 93.00 86 ASN A N 1
ATOM 690 C CA . ASN A 1 86 ? -8.722 6.703 -3.573 1.00 93.00 86 ASN A CA 1
ATOM 691 C C . ASN A 1 86 ? -7.671 6.025 -2.689 1.00 93.00 86 ASN A C 1
ATOM 693 O O . ASN A 1 86 ? -7.946 5.675 -1.538 1.00 93.00 86 ASN A O 1
ATOM 697 N N . ILE A 1 87 ? -6.428 5.922 -3.170 1.00 91.44 87 ILE A N 1
ATOM 698 C CA . ILE A 1 87 ? -5.288 5.497 -2.346 1.00 91.44 87 ILE A CA 1
ATOM 699 C C . ILE A 1 87 ? -5.111 6.444 -1.154 1.00 91.44 87 ILE A C 1
ATOM 701 O O . ILE A 1 87 ? -4.865 5.993 -0.033 1.00 91.44 87 ILE A O 1
ATOM 705 N N . GLN A 1 88 ? -5.258 7.755 -1.362 1.00 91.00 88 GLN A N 1
ATOM 706 C CA . GLN A 1 88 ? -5.166 8.725 -0.275 1.00 91.00 88 GLN A CA 1
ATOM 707 C C . GLN A 1 88 ? -6.275 8.540 0.765 1.00 91.00 88 GLN A C 1
ATOM 709 O O . GLN A 1 88 ? -5.973 8.536 1.962 1.00 91.00 88 GLN A O 1
ATOM 714 N N . ALA A 1 89 ? -7.515 8.332 0.328 1.00 92.00 89 ALA A N 1
ATOM 715 C CA . ALA A 1 89 ? -8.643 8.055 1.207 1.00 92.00 89 ALA A CA 1
ATOM 716 C C . ALA A 1 89 ? -8.431 6.761 2.011 1.00 92.00 89 ALA A C 1
ATOM 718 O O . ALA A 1 89 ? -8.629 6.753 3.228 1.00 92.00 89 ALA A O 1
ATOM 719 N N . PHE A 1 90 ? -7.943 5.691 1.373 1.00 93.12 90 PHE A N 1
ATOM 720 C CA . PHE A 1 90 ? -7.588 4.444 2.055 1.00 93.12 90 PHE A CA 1
ATOM 721 C C . PHE A 1 90 ? -6.521 4.664 3.136 1.00 93.12 90 PHE A C 1
ATOM 723 O O . PHE A 1 90 ? -6.693 4.236 4.279 1.00 93.12 90 PHE A O 1
ATOM 730 N N . VAL A 1 91 ? -5.431 5.367 2.807 1.00 91.50 91 VAL A N 1
ATOM 731 C CA . VAL A 1 91 ? -4.350 5.645 3.764 1.00 91.50 91 VAL A CA 1
ATOM 732 C C . VAL A 1 91 ? -4.872 6.437 4.965 1.00 91.50 91 VAL A C 1
ATOM 734 O O . VAL A 1 91 ? -4.592 6.063 6.106 1.00 91.50 91 VAL A O 1
ATOM 737 N N . GLN A 1 92 ? -5.679 7.474 4.730 1.00 91.81 92 GLN A N 1
ATOM 738 C CA . GLN A 1 92 ? -6.302 8.252 5.804 1.00 91.81 92 GLN A CA 1
ATOM 739 C C . GLN A 1 92 ? -7.206 7.379 6.681 1.00 91.81 92 GLN A C 1
ATOM 741 O O . GLN A 1 92 ? -7.105 7.422 7.908 1.00 91.81 92 GLN A O 1
ATOM 746 N N . ARG A 1 93 ? -8.036 6.527 6.069 1.00 93.00 93 ARG A N 1
ATOM 747 C CA . ARG A 1 93 ? -8.916 5.589 6.777 1.00 93.00 93 ARG A CA 1
ATOM 748 C C . ARG A 1 93 ? -8.130 4.630 7.672 1.00 93.00 93 ARG A C 1
ATOM 750 O O . ARG A 1 93 ? -8.551 4.369 8.797 1.00 93.00 93 ARG A O 1
ATOM 757 N N . VAL A 1 94 ? -6.991 4.108 7.208 1.00 92.06 94 VAL A N 1
ATOM 758 C CA . VAL A 1 94 ? -6.133 3.223 8.016 1.00 92.06 94 VAL A CA 1
ATOM 759 C C . VAL A 1 94 ? -5.471 3.986 9.166 1.00 92.06 94 VAL A C 1
ATOM 761 O O . VAL A 1 94 ? -5.480 3.492 10.295 1.00 92.06 94 VAL A O 1
ATOM 764 N N . GLN A 1 95 ? -4.954 5.192 8.913 1.00 90.50 95 GLN A N 1
ATOM 765 C CA . GLN A 1 95 ? -4.286 6.026 9.921 1.00 90.50 95 GLN A CA 1
ATOM 766 C C . GLN A 1 95 ? -5.228 6.503 11.036 1.00 90.50 95 GLN A C 1
ATOM 768 O O . GLN A 1 95 ? -4.815 6.630 12.187 1.00 90.50 95 GLN A O 1
ATOM 773 N N . GLN A 1 96 ? -6.508 6.719 10.727 1.00 92.94 96 GLN A N 1
ATOM 774 C CA . GLN A 1 96 ? -7.522 7.111 11.712 1.00 92.94 96 GLN A CA 1
ATOM 775 C C . GLN A 1 96 ? -7.900 5.985 12.687 1.00 92.94 96 GLN A C 1
ATOM 777 O O . GLN A 1 96 ? -8.564 6.232 13.6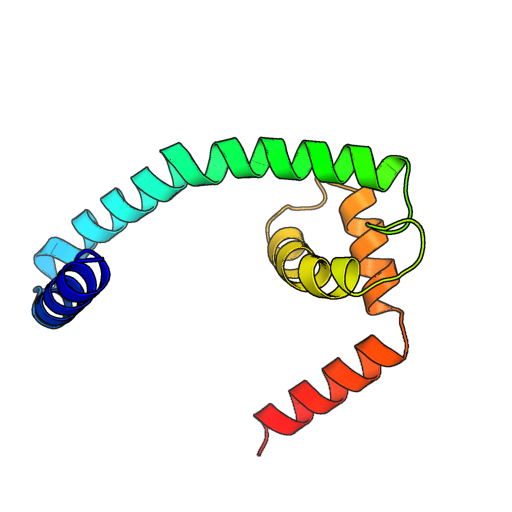94 1.00 92.94 96 GLN A O 1
ATOM 782 N N . ARG A 1 97 ? -7.493 4.735 12.435 1.00 91.75 97 ARG A N 1
ATOM 783 C CA . ARG A 1 97 ? -7.828 3.622 13.329 1.00 91.75 97 ARG A CA 1
ATOM 784 C C . ARG A 1 97 ? -7.080 3.754 14.650 1.00 91.75 97 ARG A C 1
ATOM 786 O O . ARG A 1 97 ? -5.853 3.807 14.675 1.00 91.75 97 ARG A O 1
ATOM 793 N N . SER A 1 98 ? -7.803 3.624 15.762 1.00 93.38 98 SER A N 1
ATOM 794 C CA . SER A 1 98 ? -7.211 3.631 17.110 1.00 93.38 98 SER A CA 1
ATOM 795 C C . SER A 1 98 ? -6.091 2.597 17.283 1.00 93.38 98 SER A C 1
ATOM 797 O O . SER A 1 98 ? -5.094 2.856 17.949 1.00 93.38 98 SER A O 1
ATOM 799 N N . ALA A 1 99 ? -6.212 1.425 16.649 1.00 91.44 99 ALA A N 1
ATOM 800 C CA . ALA A 1 99 ? -5.166 0.403 16.659 1.00 91.44 99 ALA A CA 1
ATOM 801 C C . ALA A 1 99 ? -3.879 0.855 15.946 1.00 91.44 99 ALA A C 1
ATOM 803 O O . ALA A 1 99 ? -2.792 0.552 16.432 1.00 91.44 99 ALA A O 1
ATOM 804 N N . PHE A 1 100 ? -4.003 1.594 14.839 1.00 89.94 100 PHE A N 1
ATOM 805 C CA . PHE A 1 100 ? -2.865 2.149 14.108 1.00 89.94 100 PHE A CA 1
ATOM 806 C C . PHE A 1 100 ? -2.175 3.235 14.937 1.00 89.94 100 PHE A C 1
ATOM 808 O O . PHE A 1 100 ? -0.972 3.159 15.157 1.00 89.94 100 PHE A O 1
ATOM 815 N N . GLN A 1 101 ? -2.946 4.165 15.504 1.00 90.81 101 GLN A N 1
ATOM 816 C CA .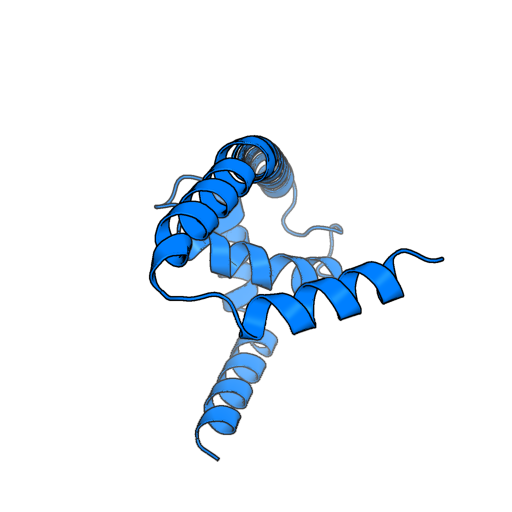 GLN A 1 101 ? -2.424 5.229 16.370 1.00 90.81 101 GLN A CA 1
ATOM 817 C C . GLN A 1 101 ? -1.680 4.672 17.591 1.00 90.81 101 GLN A C 1
ATOM 819 O O . GLN A 1 101 ? -0.588 5.128 17.920 1.00 90.81 101 GLN A O 1
ATOM 824 N N . ARG A 1 102 ? -2.220 3.628 18.239 1.00 92.75 102 ARG A N 1
ATOM 825 C CA . ARG A 1 102 ? -1.524 2.943 19.343 1.00 92.75 102 ARG A CA 1
ATOM 826 C C . ARG A 1 102 ? -0.217 2.289 18.891 1.00 92.75 102 ARG A C 1
ATOM 828 O O . ARG A 1 102 ? 0.753 2.294 19.646 1.00 92.75 102 ARG A O 1
ATOM 835 N N . ALA A 1 103 ? -0.191 1.685 17.702 1.00 89.00 103 ALA A N 1
ATOM 836 C CA . ALA A 1 103 ? 1.020 1.077 17.154 1.00 89.00 103 ALA A CA 1
ATOM 837 C C . ALA A 1 103 ? 2.083 2.139 16.835 1.00 89.00 103 ALA A C 1
ATOM 839 O O . ALA A 1 103 ? 3.248 1.957 17.180 1.00 89.00 103 ALA A O 1
ATOM 840 N N . GLU A 1 104 ? 1.672 3.266 16.257 1.00 86.19 104 GLU A N 1
ATOM 841 C CA . GLU A 1 104 ? 2.544 4.398 15.955 1.00 86.19 104 GLU A CA 1
ATOM 842 C C . GLU A 1 104 ? 3.149 4.994 17.234 1.00 86.19 104 GLU A C 1
ATOM 844 O O . GLU A 1 104 ? 4.371 5.091 17.340 1.00 86.19 104 GLU A O 1
ATOM 849 N N . GLN A 1 105 ? 2.327 5.266 18.253 1.00 88.50 105 GLN A N 1
ATOM 850 C CA . GLN A 1 105 ? 2.784 5.733 19.568 1.00 88.50 105 GLN A CA 1
ATOM 851 C C . GLN A 1 105 ? 3.831 4.793 20.178 1.00 88.50 105 GLN A C 1
ATOM 853 O O . GLN A 1 105 ? 4.898 5.239 20.594 1.00 88.50 105 GLN A O 1
ATOM 858 N N . LYS A 1 106 ? 3.577 3.477 20.182 1.00 87.25 106 LYS A N 1
ATOM 859 C CA . LYS A 1 106 ? 4.555 2.488 20.668 1.00 87.25 106 LYS A CA 1
ATOM 860 C C . LYS A 1 106 ? 5.849 2.507 19.856 1.00 87.25 106 LYS A C 1
ATOM 862 O O . LYS A 1 106 ? 6.922 2.448 20.443 1.00 87.25 106 LYS A O 1
ATOM 867 N N . SER A 1 107 ? 5.757 2.619 18.532 1.00 77.38 107 SER A N 1
ATOM 868 C CA . SER A 1 107 ? 6.933 2.651 17.657 1.00 77.38 107 SER A CA 1
ATOM 869 C C . SER A 1 107 ? 7.815 3.886 17.880 1.00 77.38 107 SER A C 1
ATOM 871 O O . SER A 1 107 ? 9.037 3.775 17.808 1.00 77.38 107 SER A O 1
ATOM 873 N N . LEU A 1 108 ? 7.210 5.036 18.202 1.00 65.81 108 LEU A N 1
ATOM 874 C CA . LEU A 1 108 ? 7.907 6.270 18.577 1.00 65.81 108 LEU A CA 1
ATOM 875 C C . LEU A 1 108 ? 8.613 6.113 19.929 1.00 65.81 108 LEU A C 1
ATOM 877 O O . LEU A 1 108 ? 9.784 6.458 20.052 1.00 65.81 108 LEU A O 1
ATOM 881 N N . HIS A 1 109 ? 7.941 5.519 20.920 1.00 61.31 109 HIS A N 1
ATOM 882 C CA . HIS A 1 109 ? 8.551 5.228 22.220 1.00 61.31 109 HIS A CA 1
ATOM 883 C C . HIS A 1 109 ? 9.726 4.241 22.125 1.00 61.31 109 HIS A C 1
ATOM 885 O O . HIS A 1 109 ? 10.696 4.392 22.861 1.00 61.31 109 HIS A O 1
ATOM 891 N N . SER A 1 110 ? 9.685 3.271 21.205 1.00 62.81 110 SER A N 1
ATOM 892 C CA . SER A 1 110 ? 10.789 2.325 20.978 1.00 62.81 110 SER A CA 1
ATOM 893 C C . SER A 1 110 ? 12.017 2.927 20.284 1.00 62.81 110 SER A C 1
ATOM 895 O O . SER A 1 110 ? 13.054 2.280 20.277 1.00 62.81 110 SER A O 1
ATOM 897 N N . GLN A 1 111 ? 11.925 4.119 19.685 1.00 53.19 111 GLN A N 1
ATOM 898 C CA . GLN A 1 111 ? 13.071 4.797 19.054 1.00 53.19 111 GLN A CA 1
ATOM 899 C C . GLN A 1 111 ? 13.830 5.723 20.019 1.00 53.19 111 GLN A C 1
ATOM 901 O O . GLN A 1 111 ? 14.920 6.182 19.688 1.00 53.19 111 GLN A O 1
ATOM 906 N N . CYS A 1 112 ? 13.263 6.005 21.198 1.00 49.69 112 CYS A N 1
ATOM 907 C CA . CYS A 1 112 ? 13.865 6.853 22.233 1.00 49.69 112 CYS A CA 1
ATOM 908 C C . CYS A 1 112 ? 14.459 6.066 23.418 1.00 49.69 112 CYS A C 1
ATOM 910 O O . CYS A 1 112 ? 14.866 6.689 24.397 1.00 49.69 112 CYS A O 1
ATOM 912 N N . ALA A 1 113 ? 14.497 4.734 23.341 1.00 44.69 113 ALA A N 1
ATOM 913 C CA . ALA A 1 113 ? 15.109 3.831 24.320 1.00 44.69 113 ALA A CA 1
ATOM 914 C C . ALA A 1 113 ? 16.281 3.083 23.676 1.00 44.69 113 ALA A C 1
ATOM 916 O O . ALA A 1 113 ? 17.281 2.857 24.390 1.00 44.69 113 ALA A O 1
#

Secondary structure (DSSP, 8-state):
--HHHHHHHHHHHGGG--GGGHHHHHHHHHHHIIIIIHHHHHHHHHHHHHHHHH-SSTBSB--HHHHHHHHHHHHHHTTSTT--HHHHHHHHHHHTSHHHHHHHHHHHHTT--